Protein AF-A0AAV0AQJ8-F1 (afdb_monomer_lite)

Structure (mmCIF, N/CA/C/O backbone):
data_AF-A0AAV0AQJ8-F1
#
_entry.id   AF-A0AAV0AQJ8-F1
#
loop_
_atom_site.group_PDB
_atom_site.id
_atom_site.type_symbol
_atom_site.label_atom_id
_atom_site.label_alt_id
_atom_site.label_comp_id
_atom_site.label_asym_id
_atom_site.label_entity_id
_atom_site.label_seq_id
_atom_site.pdbx_PDB_ins_code
_atom_site.Cartn_x
_atom_site.Cartn_y
_atom_site.Cartn_z
_atom_site.occupancy
_atom_site.B_iso_or_equiv
_atom_site.auth_seq_id
_atom_site.auth_comp_id
_atom_site.auth_asym_id
_atom_site.auth_atom_id
_atom_site.pdbx_PDB_model_num
ATOM 1 N N . GLU A 1 1 ? 1.842 18.073 4.621 1.00 83.62 1 GLU A N 1
ATOM 2 C CA . GLU A 1 1 ? 1.021 18.326 5.831 1.00 83.62 1 GLU A CA 1
ATOM 3 C C . GLU A 1 1 ? -0.204 17.420 5.780 1.00 83.62 1 GLU A C 1
ATOM 5 O O . GLU A 1 1 ? -0.476 16.864 4.722 1.00 83.62 1 GLU A O 1
ATOM 10 N N . THR A 1 2 ? -0.918 17.220 6.886 1.00 91.25 2 THR A N 1
ATOM 11 C CA . THR A 1 2 ? -2.057 16.287 6.940 1.00 91.25 2 THR A CA 1
ATOM 12 C C . THR A 1 2 ? -3.280 16.996 7.501 1.00 91.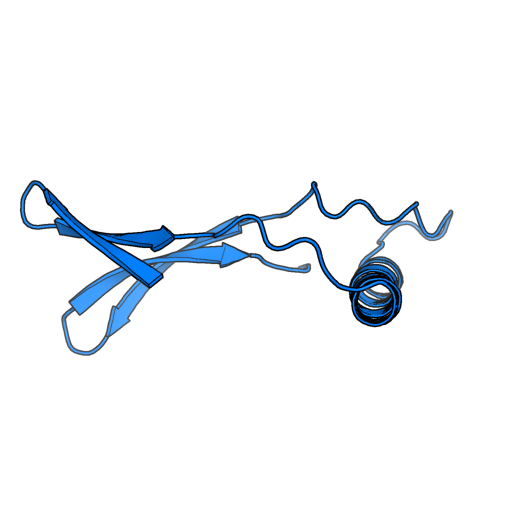25 2 THR A C 1
ATOM 14 O O . THR A 1 2 ? -3.203 17.639 8.547 1.00 91.25 2 THR A O 1
ATOM 17 N N . ASN A 1 3 ? -4.408 16.863 6.813 1.00 94.00 3 ASN A N 1
ATOM 18 C CA . ASN A 1 3 ? -5.702 17.358 7.249 1.00 94.00 3 ASN A CA 1
ATOM 19 C C . ASN A 1 3 ? -6.421 16.310 8.088 1.00 94.00 3 ASN A C 1
ATOM 21 O O . ASN A 1 3 ? -6.402 15.120 7.772 1.00 94.00 3 ASN A O 1
ATOM 25 N N . LEU A 1 4 ? -7.111 16.770 9.129 1.00 96.44 4 LEU A N 1
ATOM 26 C CA . LEU A 1 4 ? -7.993 15.936 9.931 1.00 96.44 4 LEU A CA 1
ATOM 27 C C . LEU A 1 4 ? -9.400 16.522 9.935 1.00 96.44 4 LEU A C 1
ATOM 29 O O . LEU A 1 4 ? -9.590 17.713 10.185 1.00 96.44 4 LEU A O 1
ATOM 33 N N . LYS A 1 5 ? -10.395 15.664 9.708 1.00 97.38 5 LYS A N 1
ATOM 34 C CA . LYS A 1 5 ? -11.810 16.025 9.783 1.00 97.38 5 LYS A CA 1
ATOM 35 C C . LYS A 1 5 ? -12.579 14.958 10.547 1.00 97.38 5 LYS A C 1
ATOM 37 O O . LYS A 1 5 ? -12.536 13.787 10.193 1.00 97.38 5 LYS A O 1
ATOM 42 N N . MET A 1 6 ? -13.312 15.366 11.576 1.00 97.81 6 MET A N 1
ATOM 43 C CA . MET A 1 6 ? -14.247 14.489 12.280 1.00 97.81 6 MET A CA 1
ATOM 44 C C . MET A 1 6 ? -15.628 14.602 11.632 1.00 9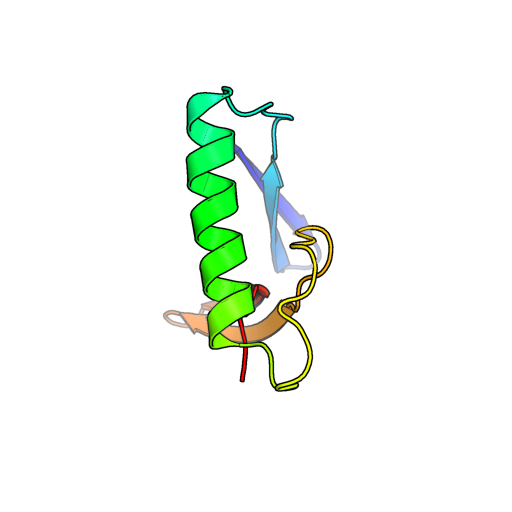7.81 6 MET A C 1
ATOM 46 O O . MET A 1 6 ? -16.151 15.708 11.486 1.00 97.81 6 MET A O 1
ATOM 50 N N . PHE A 1 7 ? -16.227 13.474 11.259 1.00 97.62 7 PHE A N 1
ATOM 51 C CA . PHE A 1 7 ? -17.597 13.414 10.759 1.00 97.62 7 PHE A CA 1
ATOM 52 C C . PHE A 1 7 ? -18.265 12.125 11.241 1.00 97.62 7 PHE A C 1
ATOM 54 O O . PHE A 1 7 ? -17.726 11.040 11.043 1.00 97.62 7 PHE A O 1
ATOM 61 N N . ASP A 1 8 ? -19.414 12.264 11.903 1.00 97.56 8 ASP A N 1
ATOM 62 C CA . ASP A 1 8 ? -20.208 11.150 12.442 1.00 97.56 8 ASP A CA 1
ATOM 63 C C . ASP A 1 8 ? -19.392 10.149 13.290 1.00 97.56 8 ASP A C 1
ATOM 65 O O . ASP A 1 8 ? -19.363 8.943 13.053 1.00 97.56 8 ASP A O 1
ATOM 69 N N . GLY A 1 9 ? -18.612 10.676 14.241 1.00 96.38 9 GLY A N 1
ATOM 70 C CA . GLY A 1 9 ? -17.765 9.868 15.130 1.00 96.38 9 GLY A CA 1
ATOM 71 C C . GLY A 1 9 ? -16.569 9.184 14.452 1.00 96.38 9 GLY A C 1
ATOM 72 O O . GLY A 1 9 ? -15.837 8.454 15.118 1.00 96.38 9 GLY A O 1
ATOM 73 N N . THR A 1 10 ? -16.348 9.431 13.158 1.00 97.50 10 THR A N 1
ATOM 74 C CA . THR A 1 10 ? -15.225 8.897 12.382 1.00 97.50 10 THR A CA 1
ATOM 75 C C . THR A 1 10 ? -14.228 10.005 12.051 1.00 97.50 10 THR A C 1
ATOM 77 O O . THR A 1 10 ? -14.590 11.051 11.505 1.00 97.50 10 THR A O 1
ATOM 80 N N . THR A 1 11 ? -12.952 9.769 12.362 1.00 97.88 11 THR A N 1
ATOM 81 C CA . THR A 1 11 ? -11.852 10.660 11.973 1.00 97.88 11 THR A CA 1
ATOM 82 C C . THR A 1 11 ? -11.367 10.305 10.573 1.00 97.88 11 THR A C 1
ATOM 84 O O . THR A 1 11 ? -10.865 9.206 10.352 1.00 97.88 11 THR A O 1
ATOM 87 N N . TYR A 1 12 ? -11.460 11.257 9.651 1.00 97.50 12 TYR A N 1
ATOM 88 C CA . TYR A 1 12 ? -10.881 11.189 8.315 1.00 97.50 12 TYR A CA 1
ATOM 89 C C . TYR A 1 12 ? -9.536 11.909 8.323 1.00 97.50 12 TYR A C 1
ATOM 91 O O . TYR A 1 12 ? -9.431 13.031 8.828 1.00 97.50 12 TYR A O 1
ATOM 99 N N . ILE A 1 13 ? -8.520 11.248 7.777 1.00 96.44 13 ILE A N 1
ATOM 100 C CA . ILE A 1 13 ? -7.152 11.750 7.674 1.00 96.44 13 ILE A CA 1
ATOM 101 C C . ILE A 1 13 ? -6.828 11.832 6.185 1.00 96.44 13 ILE A C 1
ATOM 103 O O . ILE A 1 13 ? -6.915 10.826 5.486 1.00 96.44 13 ILE A O 1
ATOM 107 N N . GLU A 1 14 ? -6.495 13.024 5.703 1.00 93.81 14 GLU A N 1
ATOM 108 C CA . GLU A 1 14 ? -6.194 13.284 4.294 1.00 93.81 14 GLU A CA 1
ATOM 109 C C . GLU A 1 14 ? -4.804 13.903 4.177 1.00 93.81 14 GLU A C 1
ATOM 111 O O . GLU A 1 14 ? -4.459 14.850 4.889 1.00 93.81 14 GLU A O 1
ATOM 116 N N . GLU A 1 15 ? -3.992 13.376 3.270 1.00 89.94 15 GLU A N 1
ATOM 117 C CA . GLU A 1 15 ? -2.693 13.958 2.979 1.00 89.94 15 GLU A CA 1
ATOM 118 C C . GLU A 1 15 ? -2.842 15.203 2.099 1.00 89.94 15 GLU A C 1
ATOM 120 O O . GLU A 1 15 ? -3.478 15.170 1.048 1.00 89.94 15 GLU A O 1
ATOM 125 N N . GLN A 1 16 ? -2.212 16.309 2.498 1.00 86.44 16 GLN A N 1
ATOM 126 C CA . GLN A 1 16 ? -2.030 17.437 1.597 1.00 86.44 16 GLN A CA 1
ATOM 127 C C . GLN A 1 16 ? -0.799 17.191 0.729 1.00 86.44 16 GLN A C 1
ATOM 129 O O . GLN A 1 16 ? 0.331 17.219 1.224 1.00 86.44 16 GLN A O 1
ATOM 134 N N . HIS A 1 17 ? -1.020 17.009 -0.568 1.00 73.44 17 HIS A N 1
ATOM 135 C CA . HIS A 1 17 ? 0.040 16.973 -1.567 1.00 73.44 17 HIS A CA 1
ATOM 136 C C . HIS A 1 17 ? 0.292 18.379 -2.133 1.00 73.44 17 HIS A C 1
ATOM 138 O O . HIS A 1 17 ? -0.475 18.842 -2.983 1.00 73.44 17 HIS A O 1
ATOM 144 N N . PRO A 1 18 ? 1.359 19.090 -1.719 1.00 69.44 18 PRO A N 1
ATOM 145 C CA . PRO A 1 18 ? 1.833 20.216 -2.508 1.00 69.44 18 PRO A CA 1
ATOM 146 C C . PRO A 1 18 ? 2.312 19.690 -3.867 1.00 69.44 18 PRO A C 1
ATOM 148 O O . PRO A 1 18 ? 3.014 18.680 -3.926 1.00 69.44 18 PRO A O 1
ATOM 151 N N . ILE A 1 19 ? 1.954 20.371 -4.962 1.00 70.81 19 ILE A N 1
ATOM 152 C CA . ILE A 1 19 ? 2.475 20.049 -6.298 1.00 70.81 19 ILE A CA 1
ATOM 153 C C . ILE A 1 19 ? 3.988 20.259 -6.254 1.00 70.81 19 ILE A C 1
ATOM 155 O O . ILE A 1 19 ? 4.471 21.390 -6.295 1.00 70.81 19 ILE A O 1
ATOM 159 N N . ASN A 1 20 ? 4.735 19.168 -6.136 1.00 64.19 20 ASN A N 1
ATOM 160 C CA . ASN A 1 20 ? 6.182 19.202 -6.064 1.00 64.19 20 ASN A CA 1
ATOM 161 C C . ASN A 1 20 ? 6.717 18.627 -7.370 1.00 64.19 20 ASN A C 1
ATOM 163 O O . ASN A 1 20 ? 6.602 17.430 -7.618 1.00 64.19 20 ASN A O 1
ATOM 167 N N . ILE A 1 21 ? 7.247 19.489 -8.238 1.00 66.31 21 ILE A N 1
ATOM 168 C CA . ILE A 1 21 ? 7.862 19.049 -9.491 1.00 66.31 21 ILE A CA 1
ATOM 169 C C . ILE A 1 21 ? 9.249 18.504 -9.130 1.00 66.31 21 ILE A C 1
ATOM 171 O O . ILE A 1 21 ? 10.098 19.280 -8.676 1.00 66.31 21 ILE A O 1
ATOM 175 N N . PRO A 1 22 ? 9.510 17.195 -9.284 1.00 64.62 22 PRO A N 1
ATOM 176 C CA . PRO A 1 22 ? 10.804 16.635 -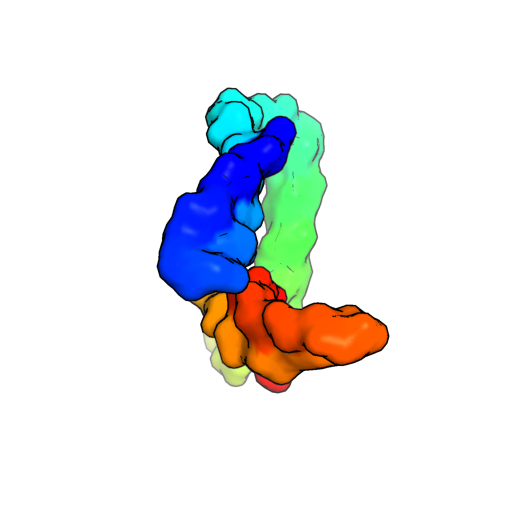8.928 1.00 64.62 22 PRO A CA 1
ATOM 177 C C . PRO A 1 22 ? 11.912 17.255 -9.786 1.00 64.62 22 PRO A C 1
ATOM 179 O O . PRO A 1 22 ? 11.745 17.456 -10.991 1.00 64.62 22 PRO A O 1
ATOM 182 N N . LYS A 1 23 ? 13.063 17.537 -9.158 1.00 71.44 23 LYS A N 1
ATOM 183 C CA . LYS A 1 23 ? 14.299 17.912 -9.863 1.00 71.44 23 LYS A CA 1
ATOM 184 C C . LYS A 1 23 ? 14.682 16.805 -10.852 1.00 71.44 23 LYS A C 1
ATOM 186 O O . LYS A 1 23 ? 14.402 15.638 -10.597 1.00 71.44 23 LYS A O 1
ATOM 191 N N . GLN A 1 24 ? 15.347 17.163 -11.946 1.00 67.56 24 GLN A N 1
ATOM 192 C CA . GLN A 1 24 ? 15.647 16.248 -13.055 1.00 67.56 24 GLN A CA 1
ATOM 193 C C . GLN A 1 24 ? 16.393 14.969 -12.618 1.00 67.56 24 GLN A C 1
ATOM 195 O O . GLN A 1 24 ? 16.030 13.880 -13.052 1.00 67.56 24 GLN A O 1
ATOM 200 N N . ASP A 1 25 ? 17.343 15.069 -11.683 1.00 67.88 25 ASP A N 1
ATOM 201 C CA . ASP A 1 25 ? 18.058 13.898 -11.142 1.00 67.88 25 ASP A CA 1
ATOM 202 C C . ASP A 1 25 ? 17.130 12.937 -10.374 1.00 67.88 25 ASP A C 1
ATOM 204 O O . ASP A 1 25 ? 17.266 11.717 -10.468 1.00 67.88 25 ASP A O 1
ATOM 208 N N . ASN A 1 26 ? 16.119 13.472 -9.682 1.00 78.50 26 ASN A N 1
ATOM 209 C CA . ASN A 1 26 ? 15.124 12.661 -8.979 1.00 78.50 26 ASN A CA 1
ATOM 210 C C . ASN A 1 26 ? 14.182 11.956 -9.965 1.00 78.50 26 ASN A C 1
ATOM 212 O O . ASN A 1 26 ? 13.690 10.874 -9.668 1.00 78.50 26 ASN A O 1
ATOM 216 N N . GLN A 1 27 ? 13.938 12.540 -11.144 1.00 84.31 27 GLN A N 1
ATOM 217 C CA . GLN A 1 27 ? 13.063 11.941 -12.156 1.00 84.31 27 GLN A CA 1
ATOM 218 C C . GLN A 1 27 ? 13.650 10.646 -12.716 1.00 84.31 27 GLN A C 1
ATOM 220 O O . GLN A 1 27 ? 12.918 9.671 -12.866 1.00 84.31 27 GLN A O 1
ATOM 225 N N . LEU A 1 28 ? 14.961 10.613 -12.983 1.00 89.31 28 LEU A N 1
ATOM 226 C CA . LEU A 1 28 ? 15.622 9.405 -13.480 1.00 89.31 28 LEU A CA 1
ATOM 227 C C . LEU A 1 28 ? 15.612 8.293 -12.424 1.00 89.31 28 LEU A C 1
ATOM 229 O O . LEU A 1 28 ? 15.310 7.144 -12.739 1.00 89.31 28 LEU A O 1
ATOM 233 N N . GLN A 1 29 ? 15.884 8.640 -11.164 1.00 90.44 29 GLN A N 1
ATOM 234 C CA . GLN A 1 29 ? 15.808 7.681 -10.065 1.00 90.44 29 GLN A CA 1
ATOM 235 C C . GLN A 1 29 ? 14.386 7.121 -9.901 1.00 90.44 29 GLN A C 1
ATOM 237 O O . GLN A 1 29 ? 14.224 5.904 -9.847 1.00 90.44 29 GLN A O 1
ATOM 242 N N . CYS A 1 30 ? 13.359 7.979 -9.885 1.00 89.75 30 CYS A N 1
ATOM 243 C CA . CYS A 1 30 ? 11.962 7.540 -9.824 1.00 89.75 30 CYS A CA 1
ATOM 244 C C . CYS A 1 30 ? 11.598 6.646 -11.013 1.00 89.75 30 CYS A C 1
ATOM 246 O O . CYS A 1 30 ? 10.980 5.602 -10.826 1.00 89.75 30 CYS A O 1
ATOM 248 N N . TYR A 1 31 ? 12.017 7.015 -12.227 1.00 91.56 31 TYR A N 1
ATOM 249 C CA . TYR A 1 31 ? 11.787 6.202 -13.418 1.00 91.56 31 TYR A CA 1
ATOM 250 C C . TYR A 1 31 ? 12.389 4.801 -13.281 1.00 91.56 31 TYR A C 1
ATOM 252 O O . TYR A 1 31 ? 11.737 3.826 -13.651 1.00 91.56 31 TYR A O 1
ATOM 260 N N . HIS A 1 32 ? 13.601 4.672 -12.733 1.00 92.06 32 HIS A N 1
ATOM 261 C CA . HIS A 1 32 ? 14.215 3.364 -12.510 1.00 92.06 32 HIS A CA 1
ATOM 262 C C . HIS A 1 32 ? 13.439 2.503 -11.507 1.00 92.06 32 HIS A C 1
ATOM 264 O O . HIS A 1 32 ? 13.328 1.302 -11.747 1.00 92.06 32 HIS A O 1
ATOM 270 N N . CYS A 1 33 ? 12.861 3.088 -10.451 1.00 92.88 33 CYS A N 1
ATOM 271 C CA . CYS A 1 33 ? 11.989 2.355 -9.524 1.00 92.88 33 CYS A CA 1
ATOM 272 C C . CYS A 1 33 ? 10.752 1.796 -10.245 1.00 92.88 33 CYS A C 1
ATOM 274 O O . CYS A 1 33 ? 10.566 0.583 -10.285 1.00 92.88 33 CYS A O 1
ATOM 276 N N . TYR A 1 34 ? 9.992 2.652 -10.933 1.00 92.25 34 TYR A N 1
ATOM 277 C CA . TYR A 1 34 ? 8.788 2.221 -11.653 1.00 92.25 34 TYR A CA 1
ATOM 278 C C . TYR A 1 34 ? 9.090 1.260 -12.818 1.00 92.25 34 TYR A C 1
ATOM 280 O O . TYR A 1 34 ? 8.306 0.368 -13.134 1.00 92.25 34 TYR A O 1
ATOM 288 N N . SER A 1 35 ? 10.245 1.415 -13.472 1.00 91.38 35 SER A N 1
ATOM 289 C CA . SER A 1 35 ? 10.691 0.483 -14.518 1.00 91.38 35 SER A CA 1
ATOM 290 C C . SER A 1 35 ? 11.009 -0.897 -13.954 1.00 91.38 35 SER A C 1
ATOM 292 O O . SER A 1 35 ? 10.769 -1.899 -14.623 1.00 91.38 35 SER A O 1
ATOM 294 N N . TYR A 1 36 ? 11.568 -0.954 -12.744 1.00 91.56 36 TYR A N 1
ATOM 295 C CA . TYR A 1 36 ? 11.848 -2.213 -12.069 1.00 91.56 36 TYR A CA 1
ATOM 296 C C . TYR A 1 36 ? 10.551 -2.925 -11.681 1.00 91.56 36 TYR A C 1
ATOM 298 O O . TYR A 1 36 ? 10.412 -4.104 -11.992 1.00 91.56 36 TYR A O 1
ATOM 306 N N . GLU A 1 37 ? 9.589 -2.210 -11.091 1.00 91.88 37 GLU A N 1
ATOM 307 C CA . GLU A 1 37 ? 8.251 -2.741 -10.791 1.00 91.88 37 GLU A CA 1
ATOM 308 C 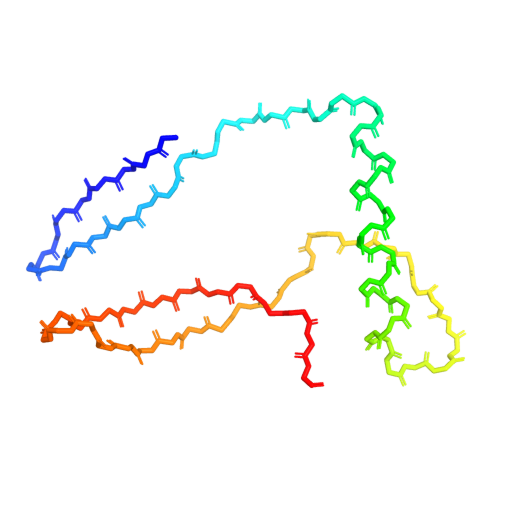C . GLU A 1 37 ? 7.596 -3.327 -12.046 1.00 91.88 37 GLU A C 1
ATOM 310 O O . GLU A 1 37 ? 7.167 -4.480 -12.034 1.00 91.88 37 GLU A O 1
ATOM 315 N N . ASN A 1 38 ? 7.610 -2.593 -13.165 1.00 88.88 38 ASN A N 1
ATOM 316 C CA . ASN A 1 38 ? 7.093 -3.083 -14.444 1.00 88.88 38 ASN A CA 1
ATOM 317 C C . ASN A 1 38 ? 7.818 -4.361 -14.909 1.00 88.88 38 ASN A C 1
ATOM 319 O O . ASN A 1 38 ? 7.172 -5.342 -15.269 1.00 88.88 38 ASN A O 1
ATOM 323 N N . LEU A 1 39 ? 9.154 -4.384 -14.843 1.00 88.38 39 LEU A N 1
ATOM 324 C CA . LEU A 1 39 ? 9.967 -5.527 -15.269 1.00 88.38 39 LEU A CA 1
ATOM 325 C C . LEU A 1 39 ? 9.637 -6.813 -14.498 1.00 88.38 39 LEU A C 1
ATOM 327 O O . LEU A 1 39 ? 9.625 -7.887 -15.097 1.00 88.38 39 LEU A O 1
ATOM 331 N N . VAL A 1 40 ? 9.419 -6.722 -13.184 1.00 88.94 40 VAL A N 1
ATOM 332 C CA . VAL A 1 40 ? 9.251 -7.905 -12.320 1.00 88.94 40 VAL A CA 1
ATOM 333 C C . VAL A 1 40 ? 7.797 -8.337 -12.131 1.00 88.94 40 VAL A C 1
ATOM 335 O O . VAL A 1 40 ? 7.567 -9.461 -11.692 1.00 88.94 40 VAL A O 1
ATOM 338 N N . SER A 1 41 ? 6.828 -7.481 -12.464 1.00 86.88 41 SER A N 1
ATOM 339 C CA . SER A 1 41 ? 5.391 -7.763 -12.308 1.00 86.88 41 SER A CA 1
ATOM 340 C C . SER A 1 41 ? 4.655 -8.015 -13.629 1.00 86.88 41 SER A C 1
ATOM 342 O O . SER A 1 41 ? 3.532 -8.522 -13.617 1.00 86.88 41 SER A O 1
ATOM 344 N N . CYS A 1 42 ? 5.257 -7.696 -14.783 1.00 75.12 42 CYS A N 1
ATOM 345 C CA . CYS A 1 42 ? 4.620 -7.906 -16.081 1.00 75.12 42 CYS A CA 1
ATOM 346 C C . CYS A 1 42 ? 4.459 -9.408 -16.385 1.00 75.12 42 CYS A C 1
ATOM 348 O O . CYS A 1 42 ? 5.423 -10.133 -16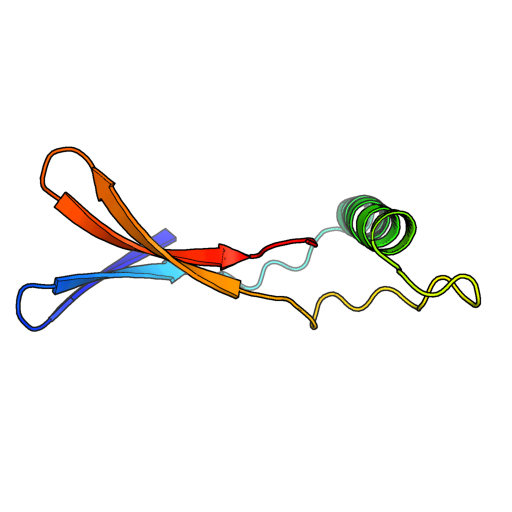.625 1.00 75.12 42 CYS A O 1
ATOM 350 N N . LEU A 1 43 ? 3.208 -9.875 -16.396 1.00 68.38 43 LEU A N 1
ATOM 351 C CA . LEU A 1 43 ? 2.845 -11.286 -16.591 1.00 68.38 43 LEU A CA 1
ATOM 352 C C . LEU A 1 43 ? 2.957 -11.754 -18.050 1.00 68.38 43 LEU A C 1
ATOM 354 O O . LEU A 1 43 ? 2.914 -12.953 -18.326 1.00 68.38 43 LEU A O 1
ATOM 358 N N . THR A 1 44 ? 3.068 -10.824 -18.998 1.00 65.12 44 THR A N 1
ATOM 359 C CA . THR A 1 44 ? 3.131 -11.127 -20.428 1.00 65.12 44 THR A CA 1
ATOM 360 C C . THR A 1 44 ? 4.561 -11.029 -20.932 1.00 65.12 44 THR A C 1
ATOM 362 O O . THR A 1 44 ? 5.137 -9.950 -21.025 1.00 65.12 44 THR A O 1
ATOM 365 N N . SER A 1 45 ? 5.111 -12.166 -21.348 1.00 59.34 45 SER A N 1
ATOM 366 C CA . SER A 1 45 ? 6.469 -12.329 -21.884 1.00 59.34 45 SER A CA 1
ATOM 367 C C . SER A 1 45 ? 6.764 -11.574 -23.194 1.00 59.34 45 SER A C 1
ATOM 369 O O . SER A 1 45 ? 7.848 -11.738 -23.749 1.00 59.34 45 SER A O 1
ATOM 371 N N . GLU A 1 46 ? 5.833 -10.769 -23.717 1.00 59.59 46 GLU A N 1
ATOM 372 C CA . GLU A 1 46 ? 5.918 -10.221 -25.077 1.00 59.59 46 GLU A CA 1
ATOM 373 C C . GLU A 1 46 ? 6.281 -8.737 -25.187 1.00 59.59 46 GLU A C 1
ATOM 375 O O . GLU A 1 46 ? 6.640 -8.311 -26.283 1.00 59.59 46 GLU A O 1
ATOM 380 N N . ARG A 1 47 ? 6.301 -7.952 -24.102 1.00 56.56 47 ARG A N 1
ATOM 381 C CA . ARG A 1 47 ? 6.981 -6.643 -24.071 1.00 56.56 47 ARG A CA 1
ATOM 382 C C . ARG A 1 47 ? 6.939 -6.048 -22.671 1.00 56.56 47 ARG A C 1
ATOM 384 O O . ARG A 1 47 ? 5.874 -5.967 -22.077 1.00 56.56 47 ARG A O 1
ATOM 391 N N . ILE A 1 48 ? 8.088 -5.555 -22.210 1.00 68.00 48 ILE A N 1
ATOM 392 C CA . ILE A 1 48 ? 8.137 -4.543 -21.150 1.00 68.00 48 ILE A CA 1
ATOM 393 C C . ILE A 1 48 ? 7.359 -3.342 -21.695 1.00 68.00 48 ILE A C 1
ATOM 395 O O . ILE A 1 48 ? 7.765 -2.743 -22.698 1.00 68.00 48 ILE A O 1
ATOM 399 N N . GLU A 1 49 ? 6.195 -3.065 -21.119 1.00 73.31 49 GLU A N 1
ATOM 400 C CA . GLU A 1 49 ? 5.369 -1.934 -21.528 1.00 73.31 49 GLU A CA 1
ATOM 401 C C . GLU A 1 49 ? 6.035 -0.614 -21.123 1.00 73.31 49 GLU A C 1
ATOM 403 O O . GLU A 1 49 ? 6.902 -0.561 -20.248 1.00 73.31 49 GLU A O 1
ATOM 408 N N . ASN A 1 50 ? 5.630 0.486 -21.761 1.00 85.31 50 ASN A N 1
ATOM 409 C CA . ASN A 1 50 ? 6.070 1.801 -21.310 1.00 85.31 50 ASN A CA 1
ATOM 410 C C . ASN A 1 50 ? 5.529 2.055 -19.899 1.00 85.31 50 ASN A C 1
ATOM 412 O O . ASN A 1 50 ? 4.326 1.939 -19.664 1.00 85.31 50 ASN A O 1
ATOM 416 N N . VAL A 1 51 ? 6.412 2.457 -18.987 1.00 88.50 51 VAL A N 1
ATOM 417 C CA . VAL A 1 51 ? 6.051 2.803 -17.610 1.00 88.50 51 VAL A CA 1
ATOM 418 C C . VAL A 1 51 ? 4.987 3.905 -17.596 1.00 88.50 51 VAL A C 1
ATOM 420 O O . VAL A 1 51 ? 5.198 4.987 -18.147 1.00 88.50 51 VAL A O 1
ATOM 423 N N . ASN A 1 52 ? 3.856 3.644 -16.937 1.00 88.31 52 ASN A N 1
ATOM 424 C CA . ASN A 1 52 ? 2.772 4.604 -16.741 1.00 88.31 52 ASN A CA 1
ATOM 425 C C . ASN A 1 52 ? 2.357 4.657 -15.267 1.00 88.31 52 ASN A C 1
ATOM 427 O O . ASN A 1 52 ? 1.581 3.830 -14.801 1.00 88.31 52 ASN A O 1
ATOM 431 N N . THR A 1 53 ? 2.820 5.683 -14.556 1.00 89.94 53 THR A N 1
ATOM 432 C CA . THR A 1 53 ? 2.585 5.866 -13.114 1.00 89.94 53 THR A CA 1
ATOM 433 C C . THR A 1 53 ? 1.177 6.364 -12.770 1.00 89.94 53 THR A C 1
ATOM 435 O O . THR A 1 53 ? 0.869 6.565 -11.603 1.00 89.94 53 THR A O 1
ATOM 438 N N . ASN A 1 54 ? 0.317 6.621 -13.765 1.00 90.88 54 ASN A N 1
ATOM 439 C CA . ASN A 1 54 ? -1.080 7.009 -13.526 1.00 90.88 54 ASN A CA 1
ATOM 440 C C . ASN A 1 54 ? -2.009 5.797 -13.351 1.00 90.88 54 ASN A C 1
ATOM 442 O O . ASN A 1 54 ? -3.195 5.975 -13.076 1.00 90.88 54 ASN A O 1
ATOM 446 N N . ILE A 1 55 ? -1.493 4.580 -13.542 1.00 89.56 55 ILE A N 1
ATOM 447 C CA . ILE A 1 55 ? -2.211 3.328 -13.308 1.00 89.56 55 ILE A CA 1
ATOM 448 C C . ILE A 1 55 ? -1.676 2.741 -12.008 1.00 89.56 55 ILE A C 1
ATOM 450 O O . ILE A 1 55 ? -0.477 2.536 -11.874 1.00 89.56 55 ILE A O 1
ATOM 454 N N . TRP A 1 56 ? -2.572 2.490 -11.062 1.00 91.56 56 TRP A N 1
ATOM 455 C CA . TRP A 1 56 ? -2.238 1.999 -9.731 1.00 91.56 56 TRP A CA 1
ATOM 456 C C . TRP A 1 56 ? -3.412 1.191 -9.181 1.00 91.56 56 TRP A C 1
ATOM 458 O O . TRP A 1 56 ? -4.570 1.424 -9.549 1.00 91.56 56 TRP A O 1
ATOM 468 N N . TRP A 1 57 ? -3.115 0.236 -8.305 1.00 94.44 57 TRP A N 1
ATOM 469 C CA . TRP A 1 57 ? -4.113 -0.578 -7.619 1.00 94.44 57 TRP A CA 1
ATOM 470 C C . TRP A 1 57 ? -4.109 -0.232 -6.138 1.00 94.44 57 TRP A C 1
ATOM 472 O O . TRP A 1 57 ? -3.055 -0.105 -5.529 1.00 94.44 57 TRP A O 1
ATOM 482 N N . CYS A 1 58 ? -5.294 -0.074 -5.548 1.00 96.62 58 CYS A N 1
ATOM 483 C CA . CYS A 1 58 ? -5.438 0.270 -4.137 1.00 96.62 58 CYS A CA 1
ATOM 484 C C . CYS A 1 58 ? -6.245 -0.804 -3.413 1.00 96.62 58 CYS A C 1
ATOM 486 O O . CYS A 1 58 ? -7.402 -1.068 -3.753 1.00 96.62 58 CYS A O 1
ATOM 488 N N . SER A 1 59 ? -5.638 -1.408 -2.396 1.00 97.69 59 SER A N 1
ATOM 489 C CA . SER A 1 59 ? -6.327 -2.295 -1.469 1.00 97.69 59 SER A CA 1
ATOM 490 C C . SER A 1 59 ? -6.966 -1.480 -0.351 1.00 97.69 59 SER A C 1
ATOM 492 O O . SER A 1 59 ? -6.321 -0.627 0.257 1.00 97.69 59 SER A O 1
ATOM 494 N N . VAL A 1 60 ? -8.236 -1.762 -0.053 1.00 98.19 60 VAL A N 1
ATOM 495 C CA . VAL A 1 60 ? -8.958 -1.156 1.072 1.00 98.19 60 VAL A CA 1
ATOM 496 C C . VAL A 1 60 ? -9.035 -2.170 2.202 1.00 98.19 60 VAL A C 1
ATOM 498 O O . VAL A 1 60 ? -9.766 -3.159 2.130 1.00 98.19 60 VAL A O 1
ATOM 501 N N . VAL A 1 61 ? -8.281 -1.914 3.267 1.00 98.19 61 VAL A N 1
ATOM 502 C CA . VAL A 1 61 ? -8.090 -2.856 4.369 1.00 98.19 61 VAL A CA 1
ATOM 503 C C . VAL A 1 61 ? -8.750 -2.333 5.634 1.00 98.19 61 VAL A C 1
ATOM 505 O O . VAL A 1 61 ? -8.484 -1.221 6.089 1.00 98.19 61 VAL A O 1
ATOM 508 N N . LYS A 1 62 ? -9.581 -3.173 6.254 1.00 98.19 62 LYS A N 1
ATOM 509 C CA . LYS A 1 62 ? -10.053 -2.964 7.624 1.00 98.19 62 LYS A CA 1
ATOM 510 C C . LYS A 1 62 ? -9.054 -3.583 8.596 1.00 98.19 62 LYS A C 1
ATOM 512 O O . LYS A 1 62 ? -8.777 -4.776 8.518 1.00 98.19 62 LYS A O 1
ATOM 517 N N . THR A 1 63 ? -8.560 -2.794 9.540 1.00 98.12 63 THR A N 1
ATOM 518 C CA . THR A 1 63 ? -7.595 -3.237 10.554 1.00 98.12 63 THR A CA 1
ATOM 519 C C . THR A 1 63 ? -7.932 -2.670 11.936 1.00 98.12 63 THR A C 1
ATOM 521 O O . THR A 1 63 ? -8.824 -1.830 12.081 1.00 98.12 63 THR A O 1
ATOM 524 N N . ASN A 1 64 ? -7.250 -3.151 12.975 1.00 98.25 64 ASN A N 1
ATOM 525 C CA . ASN A 1 64 ? -7.392 -2.672 14.345 1.00 98.25 64 ASN A CA 1
ATOM 526 C C . ASN A 1 64 ? -6.017 -2.442 14.973 1.00 98.25 64 ASN A C 1
ATOM 528 O O . ASN A 1 64 ? -5.171 -3.333 14.961 1.00 98.25 64 ASN A O 1
ATOM 532 N N . LEU A 1 65 ? -5.828 -1.272 15.577 1.00 97.44 65 LEU A N 1
ATOM 533 C CA . LEU A 1 65 ? -4.662 -0.964 16.393 1.00 97.44 65 LEU A CA 1
ATOM 534 C C . LEU A 1 65 ? -5.124 -0.607 17.801 1.00 97.44 65 LEU A C 1
ATOM 536 O O . LEU A 1 65 ? -5.703 0.452 18.020 1.00 97.44 65 LEU A O 1
ATOM 540 N N . ASN A 1 66 ? -4.877 -1.498 18.762 1.00 97.31 66 ASN A N 1
ATOM 541 C CA . ASN A 1 66 ? -5.207 -1.291 20.174 1.00 97.31 66 ASN A CA 1
ATOM 542 C C . ASN A 1 66 ? -6.638 -0.751 20.398 1.00 97.31 66 ASN A C 1
ATOM 544 O O . ASN A 1 66 ? -6.836 0.285 21.031 1.00 97.31 66 ASN A O 1
ATOM 548 N N . LYS A 1 67 ? -7.642 -1.462 19.864 1.00 96.94 67 LYS A N 1
ATOM 549 C CA . LYS A 1 67 ? -9.079 -1.120 19.932 1.00 96.94 67 LYS A CA 1
ATOM 550 C C . LYS A 1 67 ? -9.516 0.053 19.048 1.00 96.94 67 LYS A C 1
ATOM 552 O O . LYS A 1 67 ? -10.715 0.301 18.962 1.00 96.94 67 LYS A O 1
ATOM 557 N N . ILE A 1 68 ? -8.607 0.706 18.330 1.00 97.38 68 ILE A N 1
ATOM 558 C CA . ILE A 1 68 ? -8.950 1.694 17.305 1.00 97.38 68 ILE A CA 1
ATOM 559 C C . ILE A 1 68 ? -9.141 0.952 15.983 1.00 97.38 68 ILE A C 1
ATOM 561 O O . ILE A 1 68 ? -8.192 0.407 15.422 1.00 97.38 68 ILE A O 1
ATOM 565 N N . ASN A 1 69 ? -10.381 0.898 15.499 1.00 97.81 69 ASN A N 1
ATOM 566 C CA . ASN A 1 69 ? -10.680 0.348 14.179 1.00 97.81 69 ASN A CA 1
ATOM 567 C C . ASN A 1 69 ? -10.328 1.375 13.107 1.00 97.81 69 ASN A C 1
ATOM 569 O O . ASN A 1 69 ? -10.696 2.541 13.226 1.00 97.81 69 ASN A O 1
ATOM 573 N N . MET A 1 70 ? -9.650 0.928 12.057 1.00 98.00 70 MET A N 1
ATOM 574 C CA . MET A 1 70 ? -9.202 1.774 10.958 1.00 98.00 70 MET A CA 1
ATOM 575 C C . MET A 1 70 ? -9.584 1.130 9.628 1.00 98.00 70 MET A C 1
ATOM 577 O O . MET A 1 70 ? -9.595 -0.097 9.500 1.00 98.00 70 MET A O 1
ATOM 581 N N . ILE A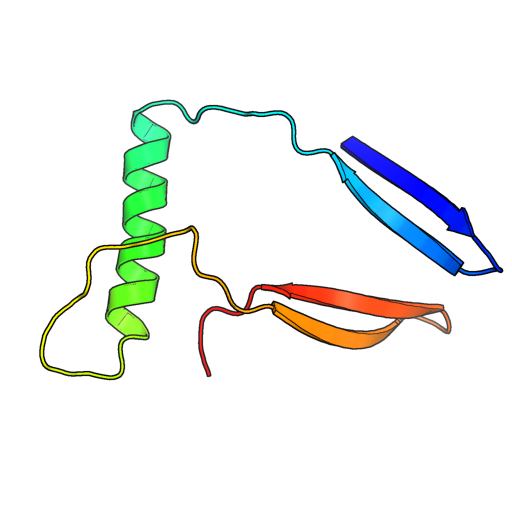 1 71 ? -9.886 1.969 8.642 1.00 98.19 71 ILE A N 1
ATOM 582 C CA . ILE A 1 71 ? -9.962 1.585 7.234 1.00 98.19 71 ILE A CA 1
ATOM 583 C C . ILE A 1 71 ? -8.840 2.344 6.536 1.00 98.19 71 ILE A C 1
ATOM 585 O O . ILE A 1 71 ? -8.778 3.566 6.645 1.00 98.19 71 ILE A O 1
ATOM 589 N N . ILE A 1 72 ? -7.938 1.619 5.881 1.00 97.25 72 ILE A N 1
ATOM 590 C CA . ILE A 1 72 ? -6.745 2.181 5.246 1.00 97.25 72 ILE A CA 1
ATOM 591 C C . ILE A 1 72 ? -6.748 1.759 3.779 1.00 97.25 72 ILE A C 1
ATOM 593 O O . ILE A 1 72 ? -6.924 0.579 3.479 1.00 97.25 72 ILE A O 1
ATOM 597 N N . GLY A 1 73 ? -6.580 2.732 2.885 1.00 96.75 73 GLY A N 1
ATOM 598 C CA . GLY A 1 73 ? -6.231 2.485 1.489 1.00 96.75 73 GLY A CA 1
ATOM 599 C C . GLY A 1 73 ? -4.713 2.417 1.353 1.00 96.75 73 GLY A C 1
ATOM 600 O O . GLY A 1 73 ? -4.027 3.296 1.872 1.00 96.75 73 GLY A O 1
ATOM 601 N N . GLY A 1 74 ? -4.199 1.384 0.695 1.00 95.56 74 GLY A N 1
ATOM 602 C CA . GLY A 1 74 ? -2.776 1.237 0.395 1.00 95.56 74 GLY A CA 1
ATOM 603 C C . GLY A 1 74 ? -2.581 0.833 -1.057 1.00 95.56 74 GLY A C 1
ATOM 604 O O . GLY A 1 74 ? -3.287 -0.053 -1.541 1.00 95.56 74 GLY A O 1
ATOM 605 N N . GLU A 1 75 ? -1.657 1.501 -1.738 1.00 96.44 75 GLU A N 1
ATOM 606 C CA . GLU A 1 75 ? -1.213 1.111 -3.075 1.00 96.44 75 GLU A CA 1
ATOM 607 C C . GLU A 1 75 ? -0.500 -0.255 -3.011 1.00 96.44 75 GLU A C 1
ATOM 609 O O . GLU A 1 75 ? 0.069 -0.614 -1.974 1.00 96.44 75 GLU A O 1
ATOM 614 N N . VAL A 1 76 ? -0.675 -1.074 -4.050 1.00 96.38 76 VAL A N 1
ATOM 615 C CA . VAL A 1 76 ? -0.172 -2.451 -4.113 1.00 96.38 76 VAL A CA 1
ATOM 616 C C . VAL A 1 76 ? 0.447 -2.709 -5.483 1.00 96.38 76 VAL A C 1
ATOM 618 O O . VAL A 1 76 ? -0.263 -2.664 -6.489 1.00 96.38 76 VAL A O 1
ATOM 621 N N . ASP A 1 77 ? 1.723 -3.094 -5.481 1.00 92.75 77 ASP A N 1
ATOM 622 C CA . ASP A 1 77 ? 2.524 -3.292 -6.694 1.00 92.75 77 ASP A CA 1
ATOM 623 C C . ASP A 1 77 ? 2.027 -4.457 -7.575 1.00 92.75 77 ASP A C 1
ATOM 625 O O . ASP A 1 77 ? 1.869 -4.320 -8.789 1.00 92.75 77 ASP A O 1
ATOM 629 N N . CYS A 1 78 ? 1.795 -5.638 -6.985 1.00 90.50 78 CYS A N 1
ATOM 630 C CA . CYS A 1 78 ? 1.367 -6.849 -7.698 1.00 90.50 78 CYS A CA 1
ATOM 631 C C . CYS A 1 78 ? 0.764 -7.913 -6.753 1.00 90.50 78 CYS A C 1
ATOM 633 O O . CYS A 1 78 ? 0.712 -7.719 -5.537 1.00 90.50 78 CYS A O 1
ATOM 635 N N . MET A 1 79 ? 0.299 -9.039 -7.316 1.00 87.19 79 MET A N 1
ATOM 636 C CA . MET A 1 79 ? -0.162 -10.232 -6.577 1.00 87.19 79 MET A CA 1
ATOM 637 C C . MET A 1 79 ? 0.854 -11.369 -6.632 1.00 87.19 79 MET A C 1
ATOM 639 O O . MET A 1 79 ? 1.480 -11.530 -7.703 1.00 87.19 79 MET A O 1
#

Radius of gyration: 17.43 Å; chains: 1; bounding box: 38×32×45 Å

Organism: Phakopsora pachyrhizi (NCBI:txid170000)

pLDDT: mean 87.61, std 11.7, range [56.56, 98.25]

Foldseek 3Di:
DWDWDDDPNDIDIGDDDDPDDDDPVVVVVVLVVQLVLLVVAPPDPPDSDPRDPVDWDWDWDWDDDPNDIDTDIDTDSHD

InterPro domains:
  IPR013961 RAI1-like [PF08652] (3-79)

Sequence (79 aa):
ETNLKMFDGTTYIEEQHPINIPKQDNQLQCYHCYSYENLVSCLTSERIENVNTNIWWCSVVKTNLNKINMIIGGEVDCM

Secondary structure (DSSP, 8-state):
-EEEEEETTEEEEEE--------HHHHHHHHHHHHHHHHHH---TT--PPP-TT---EEEEEEEETTEEEEEEEE----